Protein AF-A0A7J7IU87-F1 (afdb_monomer)

Sequence (80 aa):
MSRPQLEDAAAIWDLRLQYLIKDIEQVQNNAIRFIAKLKGRDSITAARDKLNLETLPDRRFKLRHNYCCDFYLMRKIMHL

Structure (mmCIF, N/CA/C/O backbone):
data_AF-A0A7J7IU87-F1
#
_entry.id   AF-A0A7J7IU87-F1
#
loop_
_atom_site.group_PDB
_atom_site.id
_atom_site.type_symbol
_atom_site.label_atom_id
_atom_site.label_alt_id
_atom_site.label_comp_id
_atom_site.label_asym_id
_atom_site.label_entity_id
_atom_site.label_seq_id
_atom_site.pdbx_PDB_ins_code
_atom_site.Cartn_x
_atom_site.Cartn_y
_atom_site.Cartn_z
_atom_site.occupancy
_atom_site.B_iso_or_equiv
_atom_site.auth_seq_id
_atom_site.auth_comp_id
_atom_site.auth_asym_id
_atom_site.auth_atom_id
_atom_site.pdbx_PDB_model_num
ATOM 1 N N . MET A 1 1 ? 19.546 7.212 -28.769 1.00 38.78 1 MET A N 1
ATOM 2 C CA . MET A 1 1 ? 19.369 7.748 -27.403 1.00 38.78 1 MET A CA 1
ATOM 3 C C . MET A 1 1 ? 18.602 6.719 -26.576 1.00 38.78 1 MET A C 1
ATOM 5 O O . MET A 1 1 ? 17.388 6.696 -26.640 1.00 38.78 1 MET A O 1
ATOM 9 N N . SER A 1 2 ? 19.295 5.807 -25.890 1.00 46.25 2 SER A N 1
ATOM 10 C CA . SER A 1 2 ? 18.692 4.674 -25.148 1.00 46.25 2 SER A CA 1
ATOM 11 C C . SER A 1 2 ? 18.988 4.697 -23.640 1.00 46.25 2 SER A C 1
ATOM 13 O O . SER A 1 2 ? 18.662 3.755 -22.926 1.00 46.25 2 SER A O 1
ATOM 15 N N . ARG A 1 3 ? 19.612 5.772 -23.142 1.00 41.75 3 ARG A N 1
ATOM 16 C CA . ARG A 1 3 ? 19.953 5.945 -21.722 1.00 41.75 3 ARG A CA 1
ATOM 17 C C . ARG A 1 3 ? 18.786 6.299 -20.781 1.00 41.75 3 ARG A C 1
ATOM 19 O O . ARG A 1 3 ? 18.824 5.782 -19.672 1.00 41.75 3 ARG A O 1
ATOM 26 N N . PRO A 1 4 ? 17.734 7.056 -21.168 1.00 51.59 4 PRO A N 1
ATOM 27 C CA . PRO A 1 4 ? 16.723 7.484 -20.192 1.00 51.59 4 PRO A CA 1
ATOM 28 C C . PRO A 1 4 ? 15.939 6.305 -19.600 1.00 51.59 4 PRO A C 1
ATOM 30 O O . PRO A 1 4 ? 15.737 6.216 -18.400 1.00 51.59 4 PRO A O 1
ATOM 33 N N . GLN A 1 5 ? 15.577 5.334 -20.441 1.00 48.59 5 GLN A N 1
ATOM 34 C CA . GLN A 1 5 ? 14.730 4.204 -20.047 1.00 48.59 5 GLN A CA 1
ATOM 35 C C . GLN A 1 5 ? 15.458 3.207 -19.133 1.00 48.59 5 GLN A C 1
ATOM 37 O O . GLN A 1 5 ? 14.842 2.594 -18.263 1.00 48.59 5 GLN A O 1
ATOM 42 N N . LEU A 1 6 ? 16.771 3.037 -19.331 1.00 43.38 6 LEU A N 1
ATOM 43 C CA . LEU A 1 6 ? 17.591 2.147 -18.510 1.00 43.38 6 LEU A CA 1
ATOM 44 C C . LEU A 1 6 ? 17.926 2.793 -17.155 1.00 43.38 6 LEU A C 1
ATOM 46 O O . LEU A 1 6 ? 17.945 2.102 -16.139 1.00 43.38 6 LEU A O 1
ATOM 50 N N . GLU A 1 7 ? 18.143 4.112 -17.139 1.00 46.56 7 GLU A N 1
ATOM 51 C CA . GLU A 1 7 ? 18.349 4.895 -15.915 1.00 46.56 7 GLU A CA 1
ATOM 52 C C . GLU A 1 7 ? 17.059 4.977 -15.075 1.00 46.56 7 GLU A C 1
ATOM 54 O O . GLU A 1 7 ? 17.118 4.779 -13.861 1.00 46.56 7 GLU A O 1
ATOM 59 N N . ASP A 1 8 ? 15.886 5.107 -15.706 1.00 52.59 8 ASP A N 1
ATOM 60 C CA . ASP A 1 8 ? 14.584 5.054 -15.023 1.00 52.59 8 ASP A CA 1
ATOM 61 C C . ASP A 1 8 ? 14.273 3.657 -14.459 1.00 52.59 8 ASP A C 1
ATOM 63 O O . ASP A 1 8 ? 13.807 3.518 -13.326 1.00 52.59 8 ASP A O 1
ATOM 67 N N . ALA A 1 9 ? 14.579 2.590 -15.205 1.00 51.72 9 ALA A N 1
ATOM 68 C CA . ALA A 1 9 ? 14.393 1.218 -14.728 1.00 51.72 9 ALA A CA 1
ATOM 69 C C . ALA A 1 9 ? 15.312 0.878 -13.538 1.00 51.72 9 ALA A C 1
ATOM 71 O O . ALA A 1 9 ? 14.889 0.167 -12.621 1.00 51.72 9 ALA A O 1
ATOM 72 N N . ALA A 1 10 ? 16.538 1.415 -13.518 1.00 47.41 10 ALA A N 1
ATOM 73 C CA . ALA A 1 10 ? 17.463 1.300 -12.391 1.00 47.41 10 ALA A CA 1
ATOM 74 C C . ALA A 1 10 ? 17.022 2.149 -11.182 1.00 47.41 10 ALA A C 1
ATOM 76 O O . ALA A 1 10 ? 17.129 1.682 -10.049 1.00 47.41 10 ALA A O 1
ATOM 77 N N . ALA A 1 11 ? 16.439 3.335 -11.396 1.00 51.66 11 ALA A N 1
ATOM 78 C CA . ALA A 1 11 ? 15.848 4.155 -10.331 1.00 51.66 11 ALA A CA 1
ATOM 79 C C . ALA A 1 11 ? 14.623 3.484 -9.674 1.00 51.66 11 ALA A C 1
ATOM 81 O O . ALA A 1 11 ? 14.418 3.579 -8.462 1.00 51.66 11 ALA A O 1
ATOM 82 N N . ILE A 1 12 ? 13.829 2.735 -10.447 1.00 55.00 12 ILE A N 1
ATOM 83 C CA . ILE A 1 12 ? 12.724 1.911 -9.926 1.00 55.00 12 ILE A CA 1
ATOM 84 C C . ILE A 1 12 ? 13.253 0.693 -9.147 1.00 55.00 12 ILE A C 1
ATOM 86 O O . ILE A 1 12 ? 12.523 0.114 -8.331 1.00 55.00 12 ILE A O 1
ATOM 90 N N . TRP A 1 13 ? 14.502 0.286 -9.371 1.00 60.19 13 TRP A N 1
ATOM 91 C CA . TRP A 1 13 ? 15.050 -0.970 -8.877 1.00 60.19 13 TRP A CA 1
ATOM 92 C C . TRP A 1 13 ? 16.357 -0.803 -8.109 1.00 60.19 13 TRP A C 1
ATOM 94 O O . TRP A 1 13 ? 17.339 -1.489 -8.373 1.00 60.19 13 TRP A O 1
ATOM 104 N N . ASP A 1 14 ? 16.331 0.011 -7.060 1.00 59.56 14 ASP A N 1
ATOM 105 C CA . ASP A 1 14 ? 17.349 -0.099 -6.026 1.00 59.56 14 ASP A CA 1
ATOM 106 C C . ASP A 1 14 ? 16.838 -0.993 -4.884 1.00 59.56 14 ASP A C 1
ATOM 108 O O . ASP A 1 14 ? 15.965 -0.618 -4.097 1.00 59.56 14 ASP A O 1
ATOM 112 N N . LEU A 1 15 ? 17.379 -2.213 -4.797 1.00 58.75 15 LEU A N 1
ATOM 113 C CA . LEU A 1 15 ? 17.136 -3.147 -3.688 1.00 58.75 15 LEU A CA 1
ATOM 114 C C . LEU A 1 15 ? 17.500 -2.533 -2.325 1.00 58.75 15 LEU A C 1
ATOM 116 O O . LEU A 1 15 ? 16.972 -2.963 -1.302 1.00 58.75 15 LEU A O 1
ATOM 120 N N . ARG A 1 16 ? 18.351 -1.499 -2.304 1.00 62.00 16 ARG A N 1
ATOM 121 C CA . ARG A 1 16 ? 18.719 -0.754 -1.096 1.00 62.00 16 ARG A CA 1
ATOM 122 C C . ARG A 1 16 ? 17.589 0.146 -0.592 1.00 62.00 16 ARG A C 1
ATOM 124 O O . ARG A 1 16 ? 17.646 0.570 0.553 1.00 62.00 16 ARG A O 1
ATOM 131 N N . LEU A 1 17 ? 16.543 0.392 -1.389 1.00 64.69 17 LEU A N 1
ATOM 132 C CA . LEU A 1 17 ? 15.392 1.232 -1.027 1.00 64.69 17 LEU A CA 1
ATOM 133 C C . LEU A 1 17 ? 14.192 0.431 -0.492 1.00 64.69 17 LEU A C 1
ATOM 135 O O . LEU A 1 17 ? 13.090 0.966 -0.390 1.00 64.69 17 LEU A O 1
ATOM 139 N N . GLN A 1 18 ? 14.367 -0.844 -0.123 1.00 69.00 18 GLN A N 1
ATOM 140 C CA . GLN A 1 18 ? 13.292 -1.643 0.490 1.00 69.00 18 GLN A CA 1
ATOM 141 C C . GLN A 1 18 ? 12.691 -0.984 1.740 1.00 69.00 18 GLN A C 1
ATOM 143 O O . GLN A 1 18 ? 11.497 -1.130 1.994 1.00 69.00 18 GLN A O 1
ATOM 148 N N . TYR A 1 19 ? 13.486 -0.217 2.491 1.00 72.25 19 TYR A N 1
ATOM 149 C CA . TYR A 1 19 ? 12.985 0.544 3.635 1.00 72.25 19 TYR A CA 1
ATOM 150 C C . TYR A 1 19 ? 11.936 1.590 3.217 1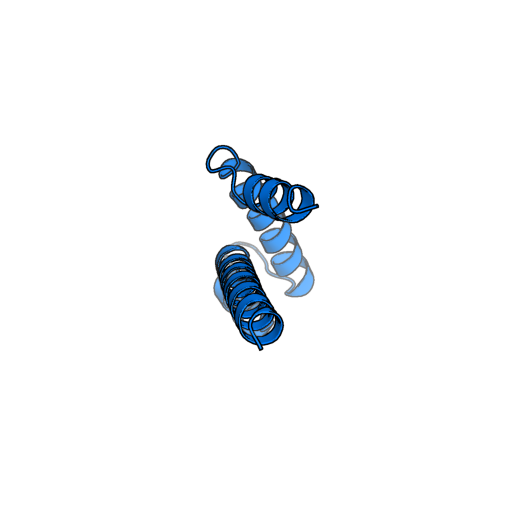.00 72.25 19 TYR A C 1
ATOM 152 O O . TYR A 1 19 ? 10.885 1.669 3.845 1.00 72.25 19 TYR A O 1
ATOM 160 N N . LEU A 1 20 ? 12.136 2.284 2.088 1.00 72.06 20 LEU A N 1
ATOM 161 C CA . LEU A 1 20 ? 11.159 3.241 1.556 1.00 72.06 20 LEU A CA 1
ATOM 162 C C . LEU A 1 20 ? 9.851 2.563 1.146 1.00 72.06 20 LEU A C 1
ATOM 164 O O . LEU A 1 20 ? 8.788 3.162 1.267 1.00 72.06 20 LEU A O 1
ATOM 168 N N . ILE A 1 21 ? 9.902 1.314 0.673 1.00 73.50 21 ILE A N 1
ATOM 169 C CA . ILE A 1 21 ? 8.689 0.551 0.339 1.00 73.50 21 ILE A CA 1
ATOM 170 C C . ILE A 1 21 ? 7.836 0.374 1.595 1.00 73.50 21 ILE A C 1
ATOM 172 O O . ILE A 1 21 ? 6.632 0.621 1.553 1.00 73.50 21 ILE A O 1
ATOM 176 N N . LYS A 1 22 ? 8.469 0.009 2.713 1.00 77.62 22 LYS A N 1
ATOM 177 C CA . LYS A 1 22 ? 7.791 -0.166 3.998 1.00 77.62 22 LYS A CA 1
ATOM 178 C C . LYS A 1 22 ? 7.184 1.146 4.501 1.00 77.62 22 LYS A C 1
ATOM 180 O O . LYS A 1 22 ? 6.042 1.141 4.955 1.00 77.62 22 LYS A O 1
ATOM 185 N N . ASP A 1 23 ? 7.908 2.255 4.368 1.00 79.50 23 ASP A N 1
ATOM 186 C CA . ASP A 1 23 ? 7.430 3.578 4.785 1.00 79.50 23 ASP A CA 1
ATOM 187 C C . ASP A 1 23 ? 6.228 4.035 3.944 1.00 79.50 23 ASP A C 1
ATOM 189 O O . ASP A 1 23 ? 5.206 4.474 4.477 1.00 79.50 23 ASP A O 1
ATOM 193 N N . ILE A 1 24 ? 6.301 3.866 2.621 1.00 81.50 24 ILE A N 1
ATOM 194 C CA . ILE A 1 24 ? 5.199 4.205 1.710 1.00 81.50 24 ILE A CA 1
ATOM 195 C C . ILE A 1 24 ? 3.981 3.317 1.992 1.00 81.50 24 ILE A C 1
ATOM 197 O O . ILE A 1 24 ? 2.850 3.807 2.024 1.00 81.50 24 ILE A O 1
ATOM 201 N N . GLU A 1 25 ? 4.188 2.023 2.231 1.00 81.62 25 GLU A N 1
ATOM 202 C CA . GLU A 1 25 ? 3.111 1.093 2.566 1.00 81.62 25 GLU A CA 1
ATOM 203 C C . GLU A 1 25 ? 2.471 1.430 3.922 1.00 81.62 25 GLU A C 1
ATOM 205 O O . GLU A 1 25 ? 1.251 1.353 4.073 1.00 81.62 25 GLU A O 1
ATOM 210 N N . GLN A 1 26 ? 3.252 1.907 4.895 1.00 84.56 26 GLN A N 1
ATOM 211 C CA . GLN A 1 26 ? 2.727 2.408 6.164 1.00 84.56 26 GLN A CA 1
ATOM 212 C C . GLN A 1 26 ? 1.839 3.647 5.973 1.00 84.56 26 GLN A C 1
ATOM 214 O O . GLN A 1 26 ? 0.748 3.710 6.546 1.00 84.56 26 GLN A O 1
ATOM 219 N N . VAL A 1 27 ? 2.259 4.607 5.143 1.00 87.12 27 VAL A N 1
ATOM 220 C CA . VAL A 1 27 ? 1.444 5.786 4.800 1.00 87.12 27 VAL A CA 1
ATOM 221 C C . VAL A 1 27 ? 0.140 5.367 4.113 1.00 87.12 27 VAL A C 1
ATOM 223 O O . VAL A 1 27 ? -0.933 5.840 4.493 1.00 87.12 27 VAL A O 1
ATOM 226 N N . GLN A 1 28 ? 0.200 4.433 3.162 1.00 85.56 28 GLN A N 1
ATOM 227 C CA . GLN A 1 28 ? -0.993 3.900 2.494 1.00 85.56 28 GLN A CA 1
ATOM 228 C C . GLN A 1 28 ? -1.939 3.196 3.471 1.00 85.56 28 GLN A C 1
ATOM 230 O O . GLN A 1 28 ? -3.142 3.448 3.452 1.00 85.56 28 GLN A O 1
ATOM 235 N N . ASN A 1 29 ? -1.412 2.371 4.374 1.00 88.19 29 ASN A N 1
ATOM 236 C CA . ASN A 1 29 ? -2.210 1.689 5.392 1.00 88.19 29 ASN A CA 1
ATOM 237 C C . ASN A 1 29 ? -2.908 2.678 6.339 1.00 88.19 29 ASN A C 1
ATOM 239 O O . ASN A 1 29 ? -4.058 2.459 6.724 1.00 88.19 29 ASN A O 1
ATOM 243 N N . ASN A 1 30 ? -2.255 3.791 6.680 1.00 87.88 30 ASN A N 1
ATOM 244 C CA . ASN A 1 30 ? -2.874 4.861 7.462 1.00 87.88 30 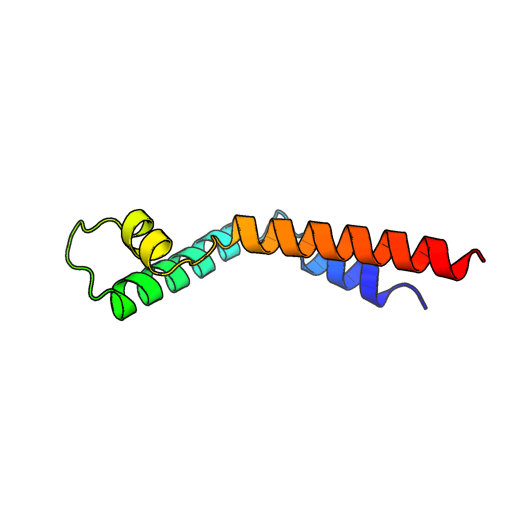ASN A CA 1
ATOM 245 C C 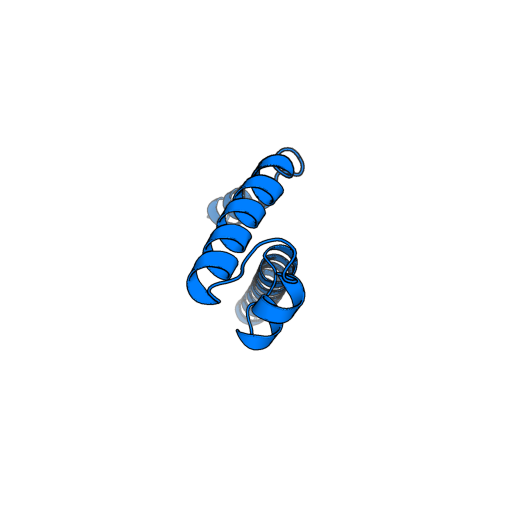. ASN A 1 30 ? -3.989 5.574 6.684 1.00 87.88 30 ASN A C 1
ATOM 247 O O . ASN A 1 30 ? -5.050 5.839 7.250 1.00 87.88 30 ASN A O 1
ATOM 251 N N . ALA A 1 31 ? -3.797 5.825 5.387 1.00 88.50 31 ALA A N 1
ATOM 252 C CA . ALA A 1 31 ? -4.842 6.382 4.530 1.00 88.50 31 ALA A CA 1
ATOM 253 C C . ALA A 1 31 ? -6.054 5.438 4.419 1.00 88.50 31 ALA A C 1
ATOM 255 O O . ALA A 1 31 ? -7.191 5.882 4.561 1.00 88.50 31 ALA A O 1
ATOM 256 N N . ILE A 1 32 ? -5.825 4.130 4.255 1.00 89.38 32 ILE A N 1
ATOM 257 C CA . ILE A 1 32 ? -6.890 3.111 4.248 1.00 89.38 32 ILE A CA 1
ATOM 258 C C . ILE A 1 32 ? -7.650 3.125 5.574 1.00 89.38 32 ILE A C 1
ATOM 260 O O . ILE A 1 32 ? -8.879 3.149 5.571 1.00 89.38 32 ILE A O 1
ATOM 264 N N . ARG A 1 33 ? -6.940 3.164 6.711 1.00 90.62 33 ARG A N 1
ATOM 265 C CA . ARG A 1 33 ? -7.565 3.270 8.039 1.00 90.62 33 ARG A CA 1
ATOM 266 C C . ARG A 1 33 ? -8.446 4.503 8.166 1.00 90.62 33 ARG A C 1
ATOM 268 O O . ARG A 1 33 ? -9.541 4.401 8.711 1.00 90.62 33 ARG A O 1
ATOM 275 N N . PHE A 1 34 ? -7.984 5.639 7.654 1.00 90.62 34 PHE A N 1
ATOM 276 C CA . PHE A 1 34 ? -8.746 6.880 7.666 1.00 90.62 34 PHE A CA 1
ATOM 277 C C . PHE A 1 34 ? -10.015 6.781 6.807 1.00 90.62 34 PHE A C 1
ATOM 279 O O . PHE A 1 34 ? -11.112 7.034 7.305 1.00 90.62 34 PHE A O 1
ATOM 286 N N . ILE A 1 35 ? -9.886 6.346 5.550 1.00 88.75 35 ILE A N 1
ATOM 287 C CA . ILE A 1 35 ? -11.001 6.226 4.596 1.00 88.75 35 ILE A CA 1
ATOM 288 C C . ILE A 1 35 ? -12.048 5.226 5.098 1.00 88.75 35 ILE A C 1
ATOM 290 O O . ILE A 1 35 ? -13.242 5.524 5.113 1.00 88.75 35 ILE A O 1
ATOM 294 N N 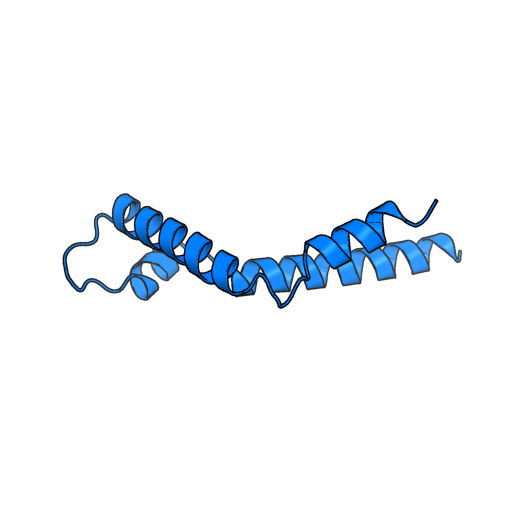. ALA A 1 36 ? -11.604 4.054 5.555 1.00 89.56 36 ALA A N 1
ATOM 295 C CA . ALA A 1 36 ? -12.477 2.995 6.053 1.00 89.56 36 ALA A CA 1
ATOM 296 C C . ALA A 1 36 ? -12.906 3.190 7.521 1.00 89.56 36 ALA A C 1
ATOM 298 O O . ALA A 1 36 ? -13.615 2.342 8.061 1.00 89.56 36 ALA A O 1
ATOM 299 N N . LYS A 1 37 ? -12.499 4.297 8.165 1.00 92.25 37 LYS A N 1
ATOM 300 C CA . LYS A 1 37 ? -12.808 4.641 9.566 1.00 92.25 37 LYS A CA 1
ATOM 301 C C . LYS A 1 37 ? -12.512 3.502 10.554 1.00 92.25 37 LYS A C 1
ATOM 303 O O . LYS A 1 37 ? -13.270 3.280 11.499 1.00 92.25 37 LYS A O 1
ATOM 308 N N . LEU A 1 38 ? -11.407 2.794 10.331 1.00 91.56 38 LEU A N 1
ATOM 309 C CA . LEU A 1 38 ? -10.982 1.662 11.154 1.00 91.56 38 LEU A CA 1
ATOM 310 C C . LEU A 1 38 ? -10.555 2.120 12.552 1.00 91.56 38 LEU A C 1
ATOM 312 O O . LEU A 1 38 ? -9.910 3.161 12.703 1.00 91.56 38 LEU A O 1
ATOM 316 N N . LYS A 1 39 ? -10.864 1.320 13.576 1.00 89.44 39 LYS A N 1
ATOM 317 C CA . LYS A 1 39 ? -10.507 1.582 14.975 1.00 89.44 39 LYS A CA 1
ATOM 318 C C . LYS A 1 39 ? -9.746 0.404 15.584 1.00 89.44 39 LYS A C 1
ATOM 320 O O . LYS A 1 39 ? -10.011 -0.760 15.311 1.00 89.44 39 LYS A O 1
ATOM 325 N N . GLY A 1 40 ? -8.789 0.704 16.462 1.00 86.06 40 GLY A N 1
ATOM 326 C CA . GLY A 1 40 ? -8.080 -0.314 17.242 1.00 86.06 40 GLY A CA 1
ATOM 327 C C . GLY A 1 40 ? -7.416 -1.400 16.384 1.00 86.06 40 GLY A C 1
ATOM 328 O O . GLY A 1 40 ? -6.499 -1.116 15.613 1.00 86.06 40 GLY A O 1
ATOM 329 N N . ARG A 1 41 ? -7.858 -2.653 16.561 1.00 86.25 41 ARG A N 1
ATOM 330 C CA . ARG A 1 4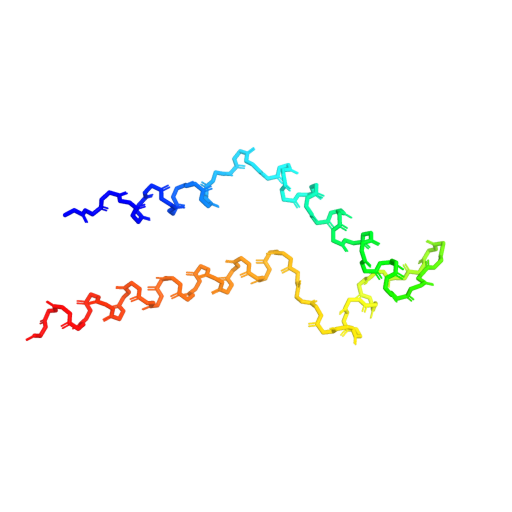1 ? -7.293 -3.855 15.916 1.00 86.25 41 ARG A CA 1
ATOM 331 C C . ARG A 1 41 ? -8.008 -4.265 14.625 1.00 86.25 41 ARG A C 1
ATOM 333 O O . ARG A 1 41 ? -7.800 -5.382 14.157 1.00 86.25 41 ARG A O 1
ATOM 340 N N . ASP A 1 42 ? -8.829 -3.391 14.052 1.00 90.38 42 ASP A N 1
ATOM 341 C CA . ASP A 1 42 ? -9.509 -3.681 12.794 1.00 90.38 42 ASP A CA 1
ATOM 342 C C . ASP A 1 42 ? -8.516 -4.062 11.683 1.00 90.38 42 ASP A C 1
ATOM 344 O O . ASP A 1 42 ? -7.444 -3.461 11.524 1.00 90.38 42 ASP A O 1
ATOM 348 N N . SER A 1 43 ? -8.889 -5.080 10.904 1.00 89.62 43 SER A N 1
ATOM 349 C CA . SER A 1 43 ? -8.049 -5.619 9.836 1.00 89.62 43 SER A CA 1
ATOM 350 C C . SER A 1 43 ? -7.943 -4.632 8.674 1.00 89.62 43 SER A C 1
ATOM 352 O O . SER A 1 43 ? -8.914 -4.381 7.957 1.00 89.62 43 SER A O 1
ATOM 354 N N . ILE A 1 44 ? -6.734 -4.105 8.459 1.00 88.88 44 ILE A N 1
ATOM 355 C CA . ILE A 1 44 ? -6.425 -3.241 7.311 1.00 88.88 44 ILE A CA 1
ATOM 356 C C . ILE A 1 44 ? -6.575 -4.024 6.008 1.00 88.88 44 ILE A C 1
ATOM 358 O O . ILE A 1 44 ? -7.114 -3.491 5.045 1.00 88.88 44 ILE A O 1
ATOM 362 N N . THR A 1 45 ? -6.148 -5.289 5.987 1.00 87.38 45 THR A N 1
ATOM 363 C CA . THR A 1 45 ? -6.242 -6.160 4.809 1.00 87.38 45 THR A CA 1
ATOM 364 C C . THR A 1 45 ? -7.690 -6.307 4.355 1.00 87.38 45 THR A C 1
ATOM 366 O O . THR A 1 45 ? -7.998 -6.036 3.202 1.00 87.38 45 THR A O 1
ATOM 369 N N . ALA A 1 46 ? -8.608 -6.596 5.283 1.00 88.50 46 ALA A N 1
ATOM 370 C CA . ALA A 1 46 ? -10.027 -6.720 4.956 1.00 88.50 46 ALA A CA 1
ATOM 371 C C . ALA A 1 46 ? -10.632 -5.401 4.438 1.00 88.50 46 ALA A C 1
ATOM 373 O O . ALA A 1 46 ? -11.491 -5.408 3.560 1.00 88.50 46 ALA A O 1
ATOM 374 N N . ALA A 1 47 ? -10.203 -4.256 4.976 1.00 88.50 47 ALA A N 1
ATOM 375 C CA . ALA A 1 47 ? -10.664 -2.950 4.509 1.00 88.50 47 ALA A CA 1
ATOM 376 C C . ALA A 1 47 ? -10.104 -2.589 3.131 1.00 88.50 47 ALA A C 1
ATOM 378 O O . ALA A 1 47 ? -10.816 -2.036 2.298 1.00 88.50 47 ALA A O 1
ATOM 379 N N . ARG A 1 48 ? -8.842 -2.930 2.884 1.00 89.81 48 ARG A N 1
ATOM 380 C CA . ARG A 1 48 ? -8.184 -2.762 1.593 1.00 89.81 48 ARG A CA 1
ATOM 381 C C . ARG A 1 48 ? -8.894 -3.568 0.506 1.00 89.81 48 ARG A C 1
ATOM 383 O O . ARG A 1 48 ? -9.179 -3.015 -0.552 1.00 89.81 48 ARG A O 1
ATOM 390 N N . ASP A 1 49 ? -9.240 -4.818 0.805 1.00 87.75 49 ASP A N 1
ATOM 391 C CA . ASP A 1 49 ? -9.960 -5.697 -0.120 1.00 87.75 49 ASP A CA 1
ATOM 392 C C . ASP A 1 49 ? -11.364 -5.148 -0.418 1.00 87.75 49 ASP A C 1
ATOM 394 O O . ASP A 1 49 ? -11.771 -5.084 -1.573 1.00 87.75 49 ASP A O 1
ATOM 398 N N . LYS A 1 50 ? -12.078 -4.627 0.594 1.00 88.31 50 LYS A N 1
ATOM 399 C CA . LYS A 1 50 ? -13.369 -3.936 0.388 1.00 88.31 50 LYS A CA 1
ATOM 400 C C . LYS A 1 50 ? -13.258 -2.686 -0.487 1.00 88.31 50 LYS A C 1
ATOM 402 O O . LYS A 1 50 ? -14.208 -2.351 -1.188 1.00 88.31 50 LYS A O 1
ATOM 407 N N . LEU A 1 51 ? -12.128 -1.984 -0.424 1.00 85.75 51 LEU A N 1
ATOM 408 C CA . LEU A 1 51 ? -11.848 -0.810 -1.252 1.00 85.75 51 LEU A CA 1
ATOM 409 C C . LEU A 1 51 ? -11.287 -1.179 -2.637 1.00 85.75 51 LEU A C 1
ATOM 411 O O . LEU A 1 51 ? -11.017 -0.273 -3.423 1.00 85.75 51 LEU A O 1
ATOM 415 N N . ASN A 1 52 ? -11.111 -2.473 -2.942 1.00 86.56 52 ASN A N 1
ATOM 416 C CA . ASN A 1 52 ? -10.454 -2.969 -4.156 1.00 86.56 52 ASN A CA 1
ATOM 417 C C . ASN A 1 52 ? -9.083 -2.314 -4.403 1.00 86.56 52 ASN A C 1
ATOM 419 O O . ASN A 1 52 ? -8.706 -2.023 -5.539 1.00 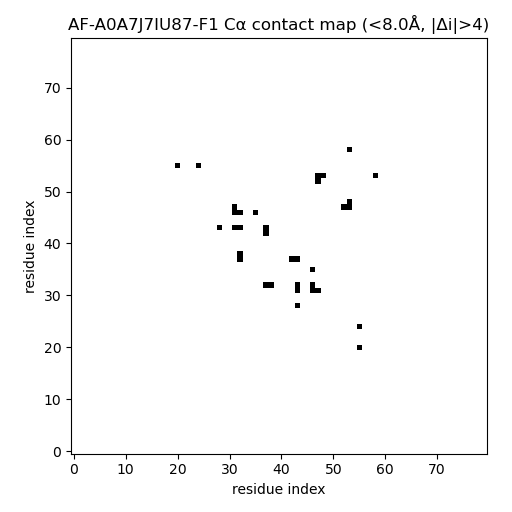86.56 52 ASN A O 1
ATOM 423 N N . LEU A 1 53 ? -8.337 -2.043 -3.329 1.00 83.25 53 LEU A N 1
ATOM 424 C CA . LEU A 1 53 ? -7.018 -1.427 -3.417 1.00 83.25 53 LEU A CA 1
ATOM 425 C C . LEU A 1 53 ? -5.936 -2.503 -3.502 1.00 83.25 53 LEU A C 1
ATOM 427 O O . LEU A 1 53 ? -5.786 -3.342 -2.619 1.00 83.25 53 LEU A O 1
ATOM 431 N N . GLU A 1 54 ? -5.135 -2.449 -4.557 1.00 80.06 54 GLU A N 1
ATOM 432 C CA . GLU A 1 54 ? -3.982 -3.333 -4.706 1.00 80.06 54 GLU A CA 1
ATOM 433 C C . GLU A 1 54 ? -2.838 -2.941 -3.770 1.00 80.06 54 GLU A C 1
ATOM 435 O O . GLU A 1 54 ? -2.654 -1.767 -3.426 1.00 80.06 54 GLU A O 1
ATOM 440 N N . THR A 1 55 ? -2.023 -3.926 -3.395 1.00 75.88 55 THR A N 1
ATOM 441 C CA . THR A 1 55 ? -0.824 -3.672 -2.596 1.00 75.88 55 THR A CA 1
ATOM 442 C 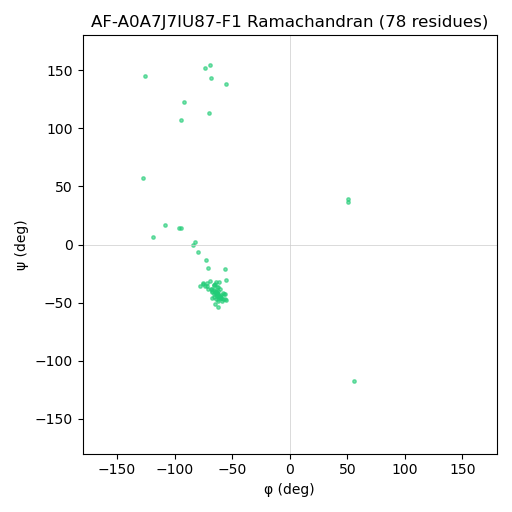C . THR A 1 55 ? 0.221 -2.925 -3.416 1.00 75.88 55 THR A C 1
ATOM 444 O O . THR A 1 55 ? 0.266 -3.013 -4.647 1.00 75.88 55 THR A O 1
ATOM 447 N N . LEU A 1 56 ? 1.096 -2.176 -2.744 1.00 71.81 56 LEU A N 1
ATOM 448 C CA . LEU A 1 56 ? 2.211 -1.522 -3.420 1.00 71.81 56 LEU A CA 1
ATOM 449 C C . LEU A 1 56 ? 3.114 -2.535 -4.164 1.00 71.81 56 LEU A C 1
ATOM 451 O O . LEU A 1 56 ? 3.472 -2.247 -5.310 1.00 71.81 56 LEU A O 1
ATOM 455 N N . PRO A 1 57 ? 3.443 -3.717 -3.597 1.00 71.88 57 PRO A N 1
ATOM 456 C CA . PRO A 1 57 ? 4.115 -4.788 -4.331 1.00 71.88 57 PRO A CA 1
ATOM 457 C C . PRO A 1 57 ? 3.387 -5.227 -5.606 1.00 71.88 57 PRO A C 1
ATOM 459 O O . PRO A 1 57 ? 4.019 -5.273 -6.663 1.00 71.88 57 PRO A O 1
ATOM 462 N N . ASP A 1 58 ? 2.078 -5.477 -5.543 1.00 76.44 58 ASP A N 1
ATOM 463 C CA . ASP A 1 58 ? 1.304 -5.964 -6.695 1.00 76.44 58 ASP A CA 1
ATOM 464 C C . ASP A 1 58 ? 1.232 -4.918 -7.806 1.00 76.44 58 ASP A C 1
ATOM 466 O O . ASP A 1 58 ? 1.467 -5.221 -8.978 1.00 76.44 58 ASP A O 1
ATOM 470 N N . ARG A 1 59 ? 1.008 -3.651 -7.438 1.00 77.19 59 ARG A N 1
ATOM 471 C CA . ARG A 1 59 ? 1.015 -2.530 -8.386 1.00 77.19 59 ARG A CA 1
ATOM 472 C C . ARG A 1 59 ? 2.363 -2.398 -9.076 1.00 77.19 59 ARG A C 1
ATOM 474 O O . ARG A 1 59 ? 2.425 -2.198 -10.286 1.00 77.19 59 ARG A O 1
ATOM 481 N N . ARG A 1 60 ? 3.459 -2.525 -8.323 1.00 71.94 60 ARG A N 1
ATOM 482 C CA . ARG A 1 60 ? 4.818 -2.477 -8.881 1.00 71.94 60 ARG A CA 1
ATOM 483 C C . ARG A 1 60 ? 5.098 -3.680 -9.771 1.00 71.94 60 ARG A C 1
ATOM 485 O O . ARG A 1 60 ? 5.738 -3.512 -10.805 1.00 71.94 60 ARG A O 1
ATOM 492 N N . PHE A 1 61 ? 4.615 -4.864 -9.407 1.00 75.81 61 PHE A N 1
ATOM 493 C CA . PHE A 1 61 ? 4.722 -6.053 -10.245 1.00 75.81 61 PHE A CA 1
ATOM 494 C C . PHE A 1 61 ? 3.983 -5.866 -11.574 1.00 75.81 61 PHE A C 1
ATOM 496 O O . PHE A 1 61 ? 4.579 -6.069 -12.629 1.00 75.81 61 PHE A O 1
ATOM 503 N N . LYS A 1 62 ? 2.735 -5.385 -11.543 1.00 73.19 62 LYS A N 1
ATOM 504 C CA . LYS A 1 62 ? 1.956 -5.077 -12.752 1.00 73.19 62 LYS A CA 1
ATOM 505 C C . LYS A 1 62 ? 2.611 -4.009 -13.614 1.00 73.19 62 LYS A C 1
ATOM 507 O O . LYS A 1 62 ? 2.728 -4.197 -14.817 1.00 73.19 62 LYS A O 1
ATOM 512 N N . LEU A 1 63 ? 3.089 -2.921 -13.010 1.00 68.69 63 LEU A N 1
ATOM 513 C CA . LEU A 1 63 ? 3.820 -1.885 -13.739 1.00 68.69 63 LEU A CA 1
ATOM 514 C C . LEU A 1 63 ? 5.052 -2.474 -14.430 1.00 68.69 63 LEU A C 1
ATOM 516 O O . LEU A 1 63 ? 5.237 -2.255 -15.618 1.00 68.69 63 LEU A O 1
ATOM 520 N N . ARG A 1 64 ? 5.854 -3.285 -13.727 1.00 65.44 64 ARG A N 1
ATOM 521 C CA . ARG A 1 64 ? 7.019 -3.969 -14.315 1.00 65.44 64 ARG A CA 1
ATOM 522 C C . ARG A 1 64 ? 6.638 -4.897 -15.457 1.00 65.44 64 ARG A C 1
ATOM 524 O O . ARG A 1 64 ? 7.310 -4.889 -16.483 1.00 65.44 64 ARG A O 1
ATOM 531 N N . HIS A 1 65 ? 5.588 -5.692 -15.274 1.00 66.00 65 HIS A N 1
ATOM 532 C CA . HIS A 1 65 ? 5.083 -6.576 -16.312 1.00 66.00 65 HIS A CA 1
ATOM 533 C C . HIS A 1 65 ? 4.672 -5.772 -17.550 1.00 66.00 65 HIS A C 1
ATOM 535 O O . HIS A 1 65 ? 5.102 -6.098 -18.650 1.00 66.00 65 HIS A O 1
ATOM 541 N N . ASN A 1 66 ? 3.940 -4.672 -17.365 1.00 65.38 66 ASN A N 1
ATOM 542 C CA . ASN A 1 66 ? 3.516 -3.802 -18.457 1.00 65.38 66 ASN A CA 1
ATOM 543 C C . ASN A 1 66 ? 4.706 -3.140 -19.156 1.00 65.38 66 ASN A C 1
ATOM 545 O O . ASN A 1 66 ? 4.801 -3.243 -20.368 1.00 65.38 66 ASN A O 1
ATOM 549 N N . TYR A 1 67 ? 5.669 -2.569 -18.424 1.00 65.06 67 TYR A N 1
ATOM 550 C CA . TYR A 1 67 ? 6.882 -2.003 -19.030 1.00 65.06 67 TYR A CA 1
ATOM 551 C C . TYR A 1 67 ? 7.698 -3.047 -19.795 1.00 65.06 67 TYR A C 1
ATOM 553 O O . TYR A 1 67 ? 8.238 -2.749 -20.857 1.00 65.06 67 TYR A O 1
ATOM 561 N N . CYS A 1 68 ? 7.789 -4.272 -19.272 1.00 59.16 68 CYS A N 1
ATOM 562 C CA . CYS A 1 68 ? 8.428 -5.377 -19.974 1.00 59.16 68 CYS A CA 1
ATOM 563 C C . CYS A 1 68 ? 7.671 -5.684 -21.274 1.00 59.16 68 CYS A C 1
ATOM 565 O O . CYS A 1 68 ? 8.264 -5.643 -22.349 1.00 59.16 68 CYS A O 1
ATOM 567 N N . CYS A 1 69 ? 6.358 -5.914 -21.201 1.00 60.00 69 CYS A N 1
ATOM 568 C CA . CYS A 1 69 ? 5.517 -6.177 -22.366 1.00 60.00 69 CYS A CA 1
ATOM 569 C C . CYS A 1 69 ? 5.591 -5.057 -23.408 1.00 60.00 69 CYS A C 1
ATOM 571 O O . CYS A 1 69 ? 5.806 -5.356 -24.579 1.00 60.00 69 CYS A O 1
ATOM 573 N N . ASP A 1 70 ? 5.489 -3.796 -22.994 1.00 58.84 70 ASP A N 1
ATOM 574 C CA . ASP A 1 70 ? 5.557 -2.620 -23.863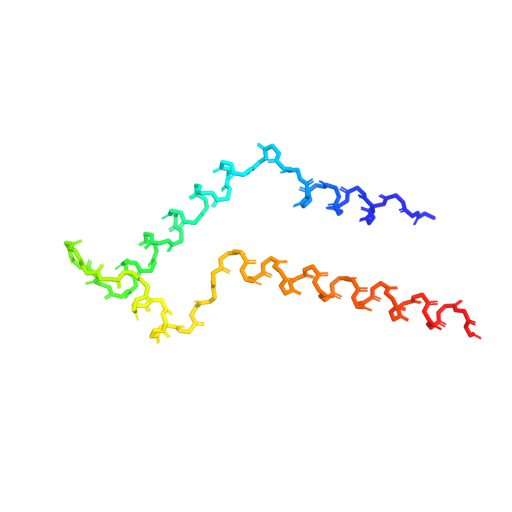 1.00 58.84 70 ASP A CA 1
ATOM 575 C C . ASP A 1 70 ? 6.923 -2.507 -24.540 1.00 58.84 70 ASP A C 1
ATOM 577 O O . ASP A 1 70 ? 6.998 -2.257 -25.743 1.00 58.84 70 ASP A O 1
ATOM 581 N N . PHE A 1 71 ? 8.012 -2.763 -23.809 1.00 59.25 71 PHE A N 1
ATOM 582 C CA . PHE A 1 71 ? 9.357 -2.791 -24.378 1.00 59.25 71 PHE A CA 1
ATOM 583 C C . PHE A 1 71 ? 9.520 -3.919 -25.408 1.00 59.25 71 PHE A C 1
ATOM 585 O O . PHE A 1 71 ? 10.081 -3.705 -26.485 1.00 59.25 71 PHE A O 1
ATOM 592 N N . TYR A 1 72 ? 8.995 -5.113 -25.121 1.00 57.25 72 TYR A N 1
ATOM 593 C CA . TYR A 1 72 ? 8.996 -6.237 -26.061 1.00 57.25 72 TYR A CA 1
ATOM 594 C C . TYR A 1 72 ? 8.131 -5.962 -27.304 1.00 57.25 72 TYR A C 1
ATOM 596 O O . TYR A 1 72 ? 8.543 -6.301 -28.415 1.00 57.25 72 TYR A O 1
ATOM 604 N N . LEU A 1 73 ? 6.969 -5.318 -27.148 1.00 55.84 73 LEU A N 1
ATOM 605 C CA . LEU A 1 73 ? 6.087 -4.939 -28.257 1.00 55.84 73 LEU A CA 1
ATOM 606 C C . LEU A 1 73 ? 6.727 -3.859 -29.138 1.00 55.84 73 LEU A C 1
ATOM 608 O O . LEU A 1 73 ? 6.773 -4.012 -30.357 1.00 55.84 73 LEU A O 1
ATOM 612 N N . MET A 1 74 ? 7.291 -2.817 -28.522 1.00 55.75 74 MET A N 1
ATOM 613 C CA . MET A 1 74 ? 8.046 -1.759 -29.204 1.00 55.75 74 MET A CA 1
ATOM 614 C C . MET A 1 74 ? 9.206 -2.337 -30.013 1.00 55.75 74 MET A C 1
ATOM 616 O O . MET A 1 74 ? 9.409 -1.965 -31.167 1.00 55.75 74 MET A O 1
ATOM 620 N N . ARG A 1 75 ? 9.932 -3.307 -29.452 1.00 55.56 75 ARG A N 1
ATOM 621 C CA . ARG A 1 75 ? 11.040 -3.968 -30.144 1.00 55.56 75 ARG A CA 1
ATOM 622 C C . ARG A 1 75 ? 10.572 -4.851 -31.307 1.00 55.56 75 ARG A C 1
ATOM 624 O O . ARG A 1 75 ? 11.281 -4.954 -32.299 1.00 55.56 75 ARG A O 1
ATOM 631 N N . LYS A 1 76 ? 9.384 -5.457 -31.225 1.00 53.03 76 LYS A N 1
ATOM 632 C CA . LYS A 1 76 ? 8.804 -6.264 -32.313 1.00 53.03 76 LYS A CA 1
ATOM 633 C C . LYS A 1 76 ? 8.261 -5.407 -33.463 1.00 53.03 76 LYS A C 1
ATOM 635 O O . LYS A 1 76 ? 8.370 -5.821 -34.609 1.00 53.03 76 LYS A O 1
ATOM 640 N N . ILE A 1 77 ? 7.716 -4.226 -33.164 1.00 55.84 77 ILE A N 1
ATOM 641 C CA . ILE A 1 77 ? 7.225 -3.264 -34.167 1.00 55.84 77 ILE A CA 1
ATOM 642 C C . ILE A 1 77 ? 8.388 -2.567 -34.886 1.00 55.84 77 ILE A C 1
ATOM 644 O O . ILE A 1 77 ? 8.300 -2.325 -36.077 1.00 55.84 77 ILE A O 1
ATOM 648 N N . MET A 1 78 ? 9.491 -2.276 -34.190 1.00 54.25 78 MET A N 1
ATOM 649 C CA . MET A 1 78 ? 10.649 -1.563 -34.757 1.00 54.25 78 MET A CA 1
ATOM 650 C C . MET A 1 78 ? 11.586 -2.455 -35.604 1.00 54.25 78 MET A C 1
ATOM 652 O O . MET A 1 78 ? 12.53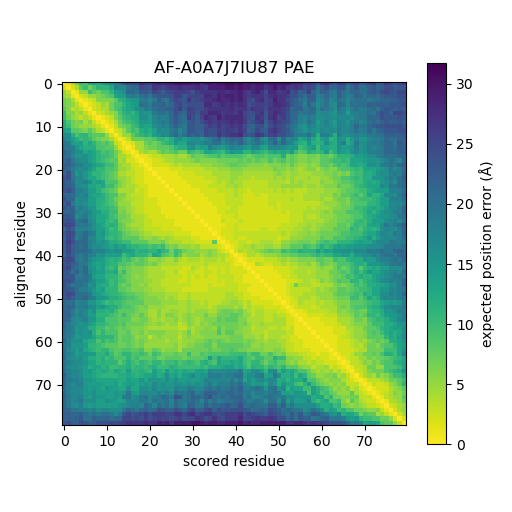6 -1.956 -36.201 1.00 54.25 78 MET A O 1
ATOM 656 N N . HIS A 1 79 ? 11.345 -3.771 -35.639 1.00 53.34 79 HIS A N 1
ATOM 657 C CA . HIS A 1 79 ? 12.065 -4.746 -36.474 1.00 53.34 79 HIS A CA 1
ATOM 658 C C . HIS A 1 79 ? 11.217 -5.285 -37.651 1.00 53.34 79 HIS A C 1
ATOM 660 O O . HIS A 1 79 ? 11.578 -6.305 -38.240 1.00 53.34 79 HIS A O 1
ATOM 666 N N . LEU A 1 80 ? 10.121 -4.601 -37.997 1.00 46.94 80 LEU A N 1
ATOM 667 C CA . LEU A 1 80 ? 9.362 -4.726 -39.250 1.00 46.94 80 LEU A CA 1
ATOM 668 C C . LEU A 1 80 ? 9.405 -3.381 -39.985 1.00 46.94 80 LEU A C 1
ATOM 670 O O . LEU A 1 80 ? 9.411 -3.414 -41.233 1.00 46.94 80 LEU A O 1
#

Secondary structure (DSSP, 8-state):
--HHHHHHHHHHT-GGGHHHHHHHHHHHHHHHHHHTT--TT--HHHHHHHTTPPPHHHHHHHHHHHHHHHHHHHHHHTT-

Radius of gyration: 17.51 Å; Cα contacts (8 Å, |Δi|>4): 17; chains: 1; bounding box: 33×14×56 Å

Organism: Bugula neritina (NCBI:txid10212)

Solvent-accessible surface area (backbone atoms only — not comparable to full-atom values): 4830 Å² total; per-residue (Å²): 142,74,61,68,66,56,54,51,54,47,69,76,57,50,82,87,46,55,66,57,53,54,52,52,49,50,54,50,52,51,50,50,34,61,76,68,66,57,59,95,87,56,61,63,67,64,50,32,58,76,66,72,55,75,52,72,69,55,52,51,50,51,51,51,51,47,54,50,50,50,50,54,50,53,56,58,61,75,75,110

pLDDT: mean 71.1, std 15.59, range [38.78, 92.25]

Foldseek 3Di:
DPPPVVVVVVVLDDPVCVVVLVVVQVVVLVVLCVVQVPDDPDDSVVSCVVVVHDRPVVVSVVVVVVVVVVVVVVVVVVVD

Mean predicted aligned error: 11.2 Å